Protein AF-A0A9P7R8A4-F1 (afdb_monomer)

Sequence (156 aa):
MQNNSELTPGNTNAKENAARLTQGVIQVLQRSGADPNYIQAFAEQQKAVIALTEETVKEADQMTLASKNMLKYANHVGPELAIAAEQYQFLSEDYRDSKKQMQEIGGQQAEVMNKVAGLEGRLQALEGQMSDIIRKVANLESMEKQQKESKGSKDV

Mean predicted aligned error: 14.25 Å

Structure (mmCIF, N/CA/C/O backbone):
data_AF-A0A9P7R8A4-F1
#
_entry.id   AF-A0A9P7R8A4-F1
#
loop_
_atom_site.group_PDB
_atom_site.id
_atom_site.type_symbol
_atom_site.label_atom_id
_atom_site.label_alt_id
_atom_site.label_comp_id
_atom_site.label_asym_id
_atom_site.label_entity_id
_atom_site.label_seq_id
_atom_site.pdbx_PDB_ins_code
_atom_site.Cartn_x
_atom_site.Cartn_y
_atom_site.Cartn_z
_atom_site.occupancy
_atom_site.B_iso_or_equiv
_atom_site.auth_seq_id
_atom_site.auth_comp_id
_atom_site.auth_asym_id
_atom_site.auth_atom_id
_atom_site.pdbx_PDB_model_num
ATOM 1 N N . MET A 1 1 ? 22.548 19.882 -6.443 1.00 37.62 1 MET A N 1
ATOM 2 C CA . MET A 1 1 ? 22.001 19.386 -7.724 1.00 37.62 1 MET A CA 1
ATOM 3 C C . MET A 1 1 ? 23.166 19.269 -8.694 1.00 37.62 1 MET A C 1
ATOM 5 O O . MET A 1 1 ? 23.691 20.292 -9.103 1.00 37.62 1 MET A O 1
ATOM 9 N N . GLN A 1 2 ? 23.670 18.056 -8.930 1.00 36.81 2 GLN A N 1
ATOM 10 C CA . GLN A 1 2 ? 24.782 17.813 -9.857 1.00 36.81 2 GLN A CA 1
ATOM 11 C C . GLN A 1 2 ? 24.223 17.607 -11.269 1.00 36.81 2 GLN A C 1
ATOM 13 O O . GLN A 1 2 ? 23.278 16.843 -11.458 1.00 36.81 2 GLN A O 1
ATOM 18 N N . ASN A 1 3 ? 24.781 18.352 -12.223 1.00 39.31 3 ASN A N 1
ATOM 19 C CA . ASN A 1 3 ? 24.475 18.287 -13.648 1.00 39.31 3 ASN A CA 1
ATOM 20 C C . ASN A 1 3 ? 24.811 16.892 -14.197 1.00 39.31 3 ASN A C 1
ATOM 22 O O . ASN A 1 3 ? 25.982 16.561 -14.334 1.00 39.31 3 ASN A O 1
ATOM 26 N N . ASN A 1 4 ? 23.796 16.107 -14.562 1.00 42.22 4 ASN A N 1
ATOM 27 C CA . ASN A 1 4 ? 23.954 14.828 -15.268 1.00 42.22 4 ASN A CA 1
ATOM 28 C C . ASN A 1 4 ? 23.947 15.024 -16.796 1.00 42.22 4 ASN A C 1
ATOM 30 O O . ASN A 1 4 ? 23.287 14.284 -1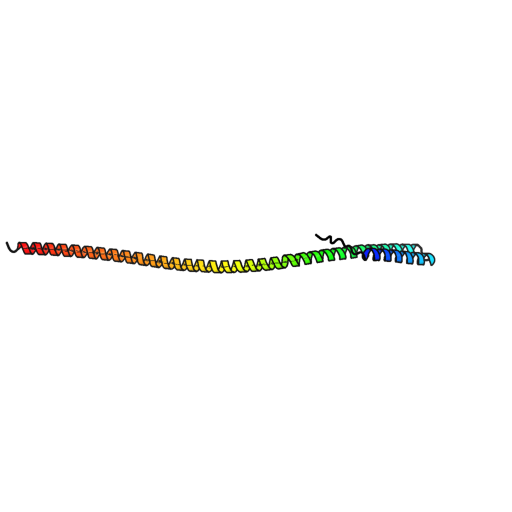7.522 1.00 42.22 4 ASN A O 1
ATOM 34 N N . SER A 1 5 ? 24.658 16.039 -17.287 1.00 49.53 5 SER A N 1
ATOM 35 C CA . SER A 1 5 ? 24.843 16.270 -18.723 1.00 49.53 5 SER A CA 1
ATOM 36 C C . SER A 1 5 ? 26.177 15.686 -19.167 1.00 49.53 5 SER A C 1
ATOM 38 O O . SER A 1 5 ? 27.098 16.422 -19.500 1.00 49.53 5 SER A O 1
ATOM 40 N N . GLU A 1 6 ? 26.291 14.363 -19.172 1.00 46.28 6 GLU A N 1
ATOM 41 C CA . GLU A 1 6 ? 27.370 13.683 -19.889 1.00 46.28 6 GLU A CA 1
ATOM 42 C C . GLU A 1 6 ? 26.745 12.748 -20.921 1.00 46.28 6 GLU A C 1
ATOM 44 O O . GLU A 1 6 ? 26.576 11.549 -20.710 1.00 46.28 6 GLU A O 1
ATOM 49 N N . LEU A 1 7 ? 26.386 13.332 -22.069 1.00 48.53 7 LEU A N 1
ATOM 50 C CA . LEU A 1 7 ? 26.474 12.605 -23.332 1.00 48.53 7 LEU A CA 1
ATOM 51 C C . LEU A 1 7 ? 27.921 12.120 -23.432 1.00 48.53 7 LEU A C 1
ATOM 53 O O . LEU A 1 7 ? 28.852 12.926 -23.400 1.00 48.53 7 LEU A O 1
ATOM 57 N N . THR A 1 8 ? 28.105 10.805 -23.444 1.00 52.28 8 THR A N 1
ATOM 58 C CA . THR A 1 8 ? 29.427 10.200 -23.306 1.00 52.28 8 THR A CA 1
ATOM 59 C C . THR A 1 8 ? 30.371 10.682 -24.427 1.00 52.28 8 THR A C 1
ATOM 61 O O . THR A 1 8 ? 30.017 10.616 -25.607 1.00 52.28 8 THR A O 1
ATOM 64 N N . PRO A 1 9 ? 31.602 11.132 -24.111 1.00 53.50 9 PRO A N 1
ATOM 65 C CA . PRO A 1 9 ? 32.572 11.602 -25.112 1.00 53.50 9 PRO A CA 1
ATOM 66 C C . PRO A 1 9 ? 33.040 10.518 -26.106 1.00 53.50 9 PRO A C 1
ATOM 68 O O . PRO A 1 9 ? 33.773 10.810 -27.050 1.00 53.50 9 PRO A O 1
ATOM 71 N N . GLY A 1 10 ? 32.627 9.258 -25.921 1.00 54.81 10 GLY A N 1
ATOM 72 C CA . GLY A 1 10 ? 32.968 8.144 -26.807 1.00 54.81 10 GLY A CA 1
ATOM 73 C C . GLY A 1 10 ? 32.208 8.133 -28.139 1.00 54.81 10 GLY A C 1
ATOM 74 O O . GLY A 1 10 ? 32.740 7.640 -29.133 1.00 54.81 10 GLY A O 1
ATOM 75 N N . ASN A 1 11 ? 30.996 8.695 -28.196 1.00 56.34 11 ASN A N 1
ATOM 76 C CA . ASN A 1 11 ? 30.109 8.535 -29.355 1.00 56.34 11 ASN A CA 1
ATOM 77 C C . ASN A 1 11 ? 30.454 9.493 -30.517 1.00 56.34 11 ASN A C 1
ATOM 79 O O . ASN A 1 11 ? 30.441 9.114 -31.689 1.00 56.34 11 ASN A O 1
ATOM 83 N N . THR A 1 12 ? 30.883 10.717 -30.195 1.00 59.69 12 THR A N 1
ATOM 84 C CA . THR A 1 12 ? 31.443 11.677 -31.163 1.00 59.69 12 THR A CA 1
ATOM 85 C C . THR A 1 12 ? 32.691 11.124 -31.854 1.00 59.69 12 THR A C 1
ATOM 87 O O . THR A 1 12 ? 32.814 11.238 -33.073 1.00 59.69 12 THR A O 1
ATOM 90 N N . ASN A 1 13 ? 33.556 10.426 -31.110 1.00 70.12 13 ASN A N 1
ATOM 91 C CA . ASN A 1 13 ? 34.742 9.767 -31.662 1.00 70.12 13 ASN A CA 1
ATOM 92 C C . ASN A 1 13 ? 34.398 8.611 -32.618 1.00 70.12 13 ASN A C 1
ATOM 94 O O . ASN A 1 13 ? 35.104 8.402 -33.603 1.00 70.12 13 ASN A O 1
ATOM 98 N N . ALA A 1 14 ? 33.335 7.843 -32.361 1.00 77.19 14 ALA A N 1
ATOM 99 C CA . ALA A 1 14 ? 32.941 6.718 -33.214 1.00 77.19 14 ALA A CA 1
ATOM 100 C C . ALA A 1 14 ? 32.385 7.184 -34.569 1.00 77.19 14 ALA A C 1
ATOM 102 O O . ALA A 1 14 ? 32.809 6.680 -35.611 1.00 77.19 14 ALA A O 1
ATOM 103 N N . LYS A 1 15 ? 31.512 8.201 -34.563 1.00 82.81 15 LYS A N 1
ATOM 104 C CA . LYS A 1 15 ? 31.000 8.853 -35.779 1.00 82.81 15 LYS A CA 1
ATOM 105 C C . LYS A 1 15 ? 32.131 9.403 -36.640 1.00 82.81 15 LYS A C 1
ATOM 107 O O . LYS A 1 15 ? 32.195 9.132 -37.838 1.00 82.81 15 LYS A O 1
ATOM 112 N N . GLU A 1 16 ? 33.011 10.193 -36.031 1.00 84.69 16 GLU A N 1
ATOM 113 C CA . GLU A 1 16 ? 34.104 10.852 -36.742 1.00 84.69 16 GLU A CA 1
ATOM 114 C C . GLU A 1 16 ? 35.072 9.823 -37.339 1.00 84.69 16 GLU A C 1
ATOM 116 O O . GLU A 1 16 ? 35.473 9.933 -38.499 1.00 84.69 16 GLU A O 1
ATOM 121 N N . ASN A 1 17 ? 35.353 8.744 -36.602 1.00 88.38 17 ASN A N 1
ATOM 122 C CA . ASN A 1 17 ? 36.132 7.623 -37.116 1.00 88.38 17 ASN A CA 1
ATOM 123 C C . ASN A 1 17 ? 35.435 6.890 -38.272 1.00 88.38 17 ASN A C 1
ATOM 125 O O . ASN A 1 17 ? 36.092 6.605 -39.273 1.00 88.38 17 ASN A O 1
ATOM 129 N N . ALA A 1 18 ? 34.131 6.614 -38.180 1.00 86.50 18 ALA A N 1
ATOM 130 C CA . ALA A 1 18 ? 33.371 5.949 -39.242 1.00 86.50 18 ALA A CA 1
ATOM 131 C C . ALA A 1 18 ? 33.294 6.803 -40.520 1.00 86.50 18 ALA A C 1
ATOM 133 O O . ALA A 1 18 ? 33.499 6.294 -41.627 1.00 86.50 18 ALA A O 1
ATOM 134 N N . ALA A 1 19 ? 33.086 8.114 -40.376 1.00 88.88 19 ALA A N 1
ATOM 135 C CA . ALA A 1 19 ? 33.106 9.062 -41.486 1.00 88.88 19 ALA A CA 1
ATOM 136 C C . ALA A 1 19 ? 34.493 9.127 -42.146 1.00 88.88 19 ALA A C 1
ATOM 138 O O . ALA A 1 19 ? 34.607 9.051 -43.372 1.00 88.88 19 ALA A O 1
ATOM 139 N N . ARG A 1 20 ? 35.562 9.178 -41.340 1.00 91.81 20 ARG A N 1
ATOM 140 C CA . ARG A 1 20 ? 36.948 9.179 -41.824 1.00 91.81 20 ARG A CA 1
ATOM 141 C C . ARG A 1 20 ? 37.305 7.890 -42.568 1.00 91.81 20 ARG A C 1
ATOM 143 O O . ARG A 1 20 ? 37.921 7.948 -43.630 1.00 91.81 20 ARG A O 1
ATOM 150 N N . LEU A 1 21 ? 36.903 6.731 -42.044 1.00 91.56 21 LEU A N 1
ATOM 151 C CA . LEU A 1 21 ? 37.111 5.434 -42.697 1.00 91.56 21 LEU A CA 1
ATOM 152 C C . LEU A 1 21 ? 36.347 5.345 -44.022 1.00 91.56 21 LEU A C 1
ATOM 154 O O . LEU A 1 21 ? 36.922 4.940 -45.031 1.00 91.56 21 LEU A O 1
ATOM 158 N N . THR A 1 22 ? 35.092 5.799 -44.043 1.00 91.69 22 THR A N 1
ATOM 159 C CA . THR A 1 22 ? 34.270 5.867 -45.262 1.00 91.69 22 THR A CA 1
ATOM 160 C C . THR A 1 22 ? 34.949 6.716 -46.335 1.00 91.69 22 THR A C 1
ATOM 162 O O . THR A 1 22 ? 35.064 6.293 -47.485 1.00 91.69 22 THR A O 1
ATOM 165 N N . GLN A 1 23 ? 35.477 7.882 -45.957 1.00 92.06 23 GLN A N 1
ATOM 166 C CA . GLN A 1 23 ? 36.217 8.750 -46.870 1.00 92.06 23 GLN A CA 1
ATOM 167 C C . GLN A 1 23 ? 37.501 8.085 -47.391 1.00 92.06 23 GLN A C 1
ATOM 169 O O . GLN A 1 23 ? 37.812 8.205 -48.576 1.00 92.06 23 GLN A O 1
ATOM 174 N N . GLY A 1 24 ? 38.219 7.345 -46.541 1.00 92.81 24 GLY A N 1
ATOM 175 C CA . GLY A 1 24 ? 39.387 6.560 -46.947 1.00 92.81 24 GLY A CA 1
ATOM 176 C C . GLY A 1 24 ? 39.048 5.493 -47.992 1.00 92.81 24 GLY A C 1
ATOM 177 O O . GLY A 1 24 ? 39.736 5.385 -49.006 1.00 92.81 24 GLY A O 1
ATOM 178 N N . VAL A 1 25 ? 37.951 4.756 -47.800 1.00 91.81 25 VAL A N 1
ATOM 179 C CA . VAL A 1 25 ? 37.480 3.743 -48.761 1.00 91.81 25 VAL A CA 1
ATOM 180 C C . VAL A 1 25 ? 37.068 4.385 -50.087 1.00 91.81 25 VAL A C 1
ATOM 182 O O . VAL A 1 25 ? 37.463 3.899 -51.145 1.00 91.81 25 VAL A O 1
ATOM 185 N N . ILE A 1 26 ? 36.354 5.514 -50.052 1.00 93.62 26 ILE A N 1
ATOM 186 C CA . ILE A 1 26 ? 35.978 6.265 -51.260 1.00 93.62 26 ILE A CA 1
ATOM 187 C C . ILE A 1 26 ? 37.222 6.672 -52.061 1.00 93.6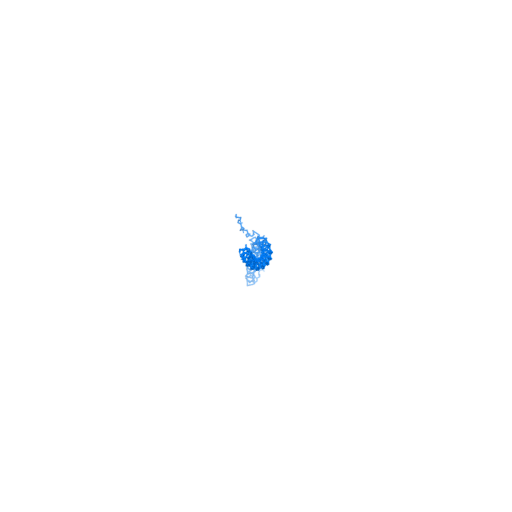2 26 ILE A C 1
ATOM 189 O O . ILE A 1 26 ? 37.257 6.475 -53.274 1.00 93.62 26 ILE A O 1
ATOM 193 N N . GLN A 1 27 ? 38.267 7.179 -51.399 1.00 92.69 27 GLN A N 1
ATOM 194 C CA . GLN A 1 27 ? 39.515 7.557 -52.072 1.00 92.69 27 GLN A CA 1
ATOM 195 C C . GLN A 1 27 ? 40.219 6.359 -52.725 1.00 92.69 27 GLN A C 1
ATOM 197 O O . GLN A 1 27 ? 40.765 6.491 -53.821 1.00 92.69 27 GLN A O 1
ATOM 202 N N . VAL A 1 28 ? 40.208 5.189 -52.080 1.00 94.56 28 VAL A N 1
ATOM 203 C CA . VAL A 1 28 ? 40.766 3.955 -52.659 1.00 94.56 28 VAL A CA 1
ATOM 204 C C . VAL A 1 28 ? 39.965 3.525 -53.888 1.00 94.56 28 VAL A C 1
ATOM 206 O O . VAL A 1 28 ? 40.558 3.246 -54.929 1.00 94.56 28 VAL A O 1
ATOM 209 N N . LEU A 1 29 ? 38.632 3.542 -53.806 1.00 91.56 29 LEU A N 1
ATOM 210 C CA . LEU A 1 29 ? 37.757 3.188 -54.926 1.00 91.56 29 LEU A CA 1
ATOM 211 C C . LEU A 1 29 ? 37.956 4.130 -56.124 1.00 91.56 29 LEU A C 1
ATOM 213 O O . LEU A 1 29 ? 38.111 3.660 -57.251 1.00 91.56 29 LEU A O 1
ATOM 217 N N . GLN A 1 30 ? 38.063 5.439 -55.879 1.00 91.25 30 GLN A N 1
ATOM 218 C CA . GLN A 1 30 ? 38.364 6.437 -56.912 1.00 91.25 30 GLN A CA 1
ATOM 219 C C . GLN A 1 30 ? 39.709 6.169 -57.602 1.00 91.25 30 GLN A C 1
ATOM 221 O O . GLN A 1 30 ? 39.795 6.218 -58.826 1.00 91.25 30 GLN A O 1
ATOM 226 N N . ARG A 1 31 ? 40.757 5.837 -56.835 1.00 93.56 31 ARG A N 1
ATOM 227 C CA . ARG A 1 31 ? 42.090 5.515 -57.381 1.00 93.56 31 ARG A CA 1
ATOM 228 C C . ARG A 1 31 ? 42.119 4.205 -58.164 1.00 93.56 31 ARG A C 1
ATOM 230 O O . ARG A 1 31 ? 42.926 4.071 -59.076 1.00 93.56 31 ARG A O 1
ATOM 237 N N . SER A 1 32 ? 41.256 3.254 -57.814 1.00 92.5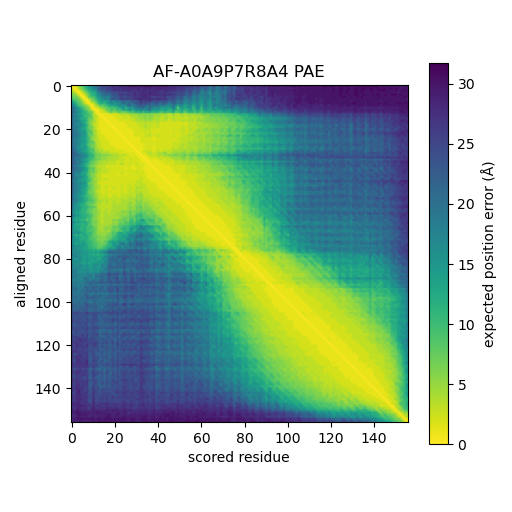6 32 SER A N 1
ATOM 238 C CA . SER A 1 32 ? 41.141 1.969 -58.514 1.00 92.56 32 SER A CA 1
ATOM 239 C C . SER A 1 32 ? 40.379 2.049 -59.842 1.00 92.56 32 SER A C 1
ATOM 241 O O . SER A 1 32 ? 40.339 1.064 -60.572 1.00 92.56 32 SER A O 1
ATOM 243 N N . GLY A 1 33 ? 39.780 3.204 -60.162 1.00 91.31 33 GLY A N 1
ATOM 244 C CA . GLY A 1 33 ? 38.948 3.371 -61.355 1.00 91.31 33 GLY A CA 1
ATOM 245 C C . GLY A 1 33 ? 37.576 2.701 -61.242 1.00 91.31 33 GLY A C 1
ATOM 246 O O . GLY A 1 33 ? 36.985 2.359 -62.263 1.00 91.31 33 GLY A O 1
ATOM 247 N N . ALA A 1 34 ? 37.080 2.481 -60.019 1.00 92.19 34 ALA A N 1
ATOM 248 C CA . ALA A 1 34 ? 35.745 1.937 -59.802 1.00 92.19 34 ALA A CA 1
ATOM 249 C C . ALA A 1 34 ? 34.662 2.872 -60.370 1.00 92.19 34 ALA A C 1
ATOM 251 O O . ALA A 1 34 ? 34.847 4.090 -60.438 1.00 92.19 34 ALA A O 1
ATOM 252 N N . ASP A 1 35 ? 33.525 2.291 -60.758 1.00 94.44 35 ASP A N 1
ATOM 253 C CA . ASP A 1 35 ? 32.415 3.025 -61.367 1.00 94.44 35 ASP A CA 1
ATOM 254 C C . ASP A 1 35 ? 31.942 4.189 -60.461 1.00 94.44 35 ASP A C 1
ATOM 256 O O . ASP A 1 35 ? 31.670 3.973 -59.273 1.00 94.44 35 ASP A O 1
ATOM 260 N N . PRO A 1 36 ? 31.823 5.426 -60.982 1.00 91.88 36 PRO A N 1
ATOM 261 C CA . PRO A 1 36 ? 31.403 6.580 -60.188 1.00 91.88 36 PRO A CA 1
ATOM 262 C C . PRO A 1 36 ? 30.028 6.426 -59.525 1.00 91.88 36 PRO A C 1
ATOM 264 O O . PRO A 1 36 ? 29.850 6.876 -58.391 1.00 91.88 36 PRO A O 1
ATOM 267 N N . ASN A 1 37 ? 29.074 5.760 -60.182 1.00 94.19 37 ASN A N 1
ATOM 268 C CA . ASN A 1 37 ? 27.745 5.510 -59.624 1.00 94.19 37 ASN A CA 1
ATOM 269 C C . ASN A 1 37 ? 27.826 4.525 -58.455 1.00 94.19 37 ASN A C 1
ATOM 271 O O . ASN A 1 37 ? 27.130 4.696 -57.455 1.00 94.19 37 ASN A O 1
ATOM 275 N N . TYR A 1 38 ? 28.711 3.528 -58.542 1.00 93.50 38 TYR A N 1
ATOM 276 C CA . TYR A 1 38 ? 28.975 2.608 -57.434 1.00 93.50 38 TYR A CA 1
ATOM 277 C C . TYR A 1 38 ? 29.589 3.331 -56.228 1.00 93.50 38 TYR A C 1
ATOM 279 O O . TYR A 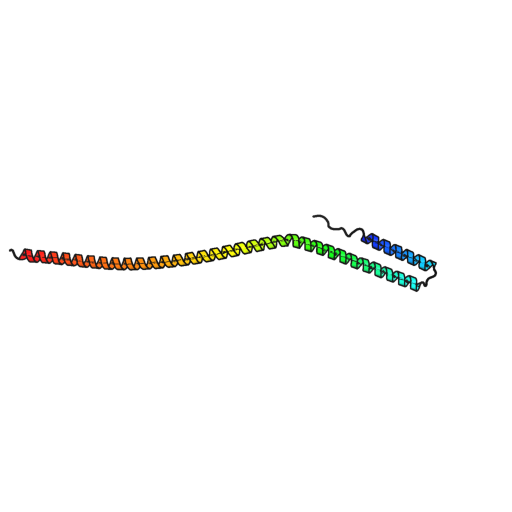1 38 ? 29.140 3.146 -55.096 1.00 93.50 38 TYR A O 1
ATOM 287 N N . ILE A 1 39 ? 30.576 4.203 -56.459 1.00 92.12 39 ILE A N 1
ATOM 288 C CA . ILE A 1 39 ? 31.207 5.000 -55.395 1.00 92.12 39 ILE A CA 1
ATOM 289 C C . ILE A 1 39 ? 30.174 5.907 -54.714 1.00 92.12 39 ILE A C 1
ATOM 291 O O . ILE A 1 39 ? 30.157 6.013 -53.485 1.00 92.12 39 ILE A O 1
ATOM 295 N N . GLN A 1 40 ? 29.296 6.537 -55.497 1.00 92.31 40 GLN A N 1
ATOM 296 C CA . GLN A 1 40 ? 28.233 7.392 -54.976 1.00 92.31 40 GLN A CA 1
ATOM 297 C C . GLN A 1 40 ? 27.206 6.597 -54.161 1.00 92.31 40 GLN A C 1
ATOM 299 O O . GLN A 1 40 ? 26.873 7.005 -53.049 1.00 92.31 40 GLN A O 1
ATOM 304 N N . ALA A 1 41 ? 26.747 5.449 -54.664 1.00 92.62 41 ALA A N 1
ATOM 305 C CA . ALA A 1 41 ? 25.814 4.584 -53.945 1.00 92.62 41 ALA A CA 1
ATOM 306 C C . ALA A 1 41 ? 26.404 4.090 -52.614 1.00 92.62 41 ALA A C 1
ATOM 308 O O . ALA A 1 41 ? 25.733 4.142 -51.584 1.00 92.62 41 ALA A O 1
ATOM 309 N N . PHE A 1 42 ? 27.680 3.691 -52.610 1.00 93.06 42 PHE A N 1
ATOM 310 C CA . PHE A 1 42 ? 28.392 3.307 -51.392 1.00 93.06 42 PHE A CA 1
ATOM 311 C C . PHE A 1 42 ? 28.468 4.462 -50.383 1.00 93.06 42 PHE A C 1
ATOM 313 O O . PHE A 1 42 ? 28.193 4.268 -49.198 1.00 93.06 42 PHE A O 1
ATOM 320 N N . ALA A 1 43 ? 28.814 5.670 -50.838 1.00 91.25 43 ALA A N 1
ATOM 321 C CA . ALA A 1 43 ? 28.914 6.841 -49.971 1.00 91.25 43 ALA A CA 1
ATOM 322 C C . ALA A 1 43 ? 27.567 7.199 -49.325 1.00 91.25 43 ALA A C 1
ATOM 324 O O . ALA A 1 43 ? 27.513 7.466 -48.124 1.00 91.25 43 ALA A O 1
ATOM 325 N N . GLU A 1 44 ? 26.481 7.177 -50.100 1.00 93.88 44 GLU A N 1
ATOM 326 C CA . GLU A 1 44 ? 25.135 7.455 -49.591 1.00 93.88 44 GLU A CA 1
ATOM 327 C C . GLU A 1 44 ? 24.652 6.365 -48.625 1.00 93.88 44 GLU A C 1
ATOM 329 O O . GLU A 1 44 ? 24.124 6.682 -47.558 1.00 93.88 44 GLU A O 1
ATOM 334 N N . GLN A 1 45 ? 24.925 5.089 -48.917 1.00 93.31 45 GLN A N 1
ATOM 335 C CA . GLN A 1 45 ? 24.605 3.993 -48.002 1.00 93.31 45 GLN A CA 1
ATOM 336 C C . GLN A 1 45 ? 25.351 4.128 -46.666 1.00 93.31 45 GLN A C 1
ATOM 338 O O . GLN A 1 45 ? 24.743 3.980 -45.608 1.00 93.31 45 GLN A O 1
ATOM 343 N N . GLN A 1 46 ? 26.649 4.446 -46.686 1.00 92.69 46 GLN A N 1
ATOM 344 C CA . GLN A 1 46 ? 27.429 4.612 -45.454 1.00 92.69 46 GLN A CA 1
ATOM 345 C C . GLN A 1 46 ? 26.975 5.824 -44.637 1.00 92.69 46 GLN A C 1
ATOM 347 O O . GLN A 1 46 ? 26.867 5.728 -43.416 1.00 92.69 46 GLN A O 1
ATOM 352 N N . LYS A 1 47 ? 26.631 6.945 -45.285 1.00 91.00 47 LYS A N 1
ATOM 353 C CA . LYS A 1 47 ? 26.029 8.093 -44.587 1.00 91.00 47 LYS A CA 1
ATOM 354 C C . LYS A 1 47 ? 24.725 7.711 -43.892 1.00 91.00 47 LYS A C 1
ATOM 356 O O . LYS A 1 47 ? 24.537 8.084 -42.737 1.00 91.00 47 LYS A O 1
ATOM 361 N N . ALA A 1 48 ? 23.855 6.961 -44.568 1.00 91.38 48 ALA A N 1
ATOM 362 C CA . ALA A 1 48 ? 22.588 6.513 -43.997 1.00 91.38 48 ALA A CA 1
ATOM 363 C C . ALA A 1 48 ? 22.800 5.574 -42.797 1.00 91.38 48 ALA A C 1
ATOM 365 O O . ALA A 1 48 ? 22.158 5.746 -41.763 1.00 91.38 48 ALA A O 1
ATOM 366 N N . VAL A 1 49 ? 23.742 4.629 -42.895 1.00 90.38 49 VAL A N 1
ATOM 367 C CA . VAL A 1 49 ? 24.081 3.711 -41.794 1.00 90.38 49 VAL A CA 1
ATOM 368 C C . VAL A 1 49 ? 24.657 4.464 -40.594 1.00 90.38 49 VAL A C 1
ATOM 370 O O . VAL A 1 49 ? 24.245 4.210 -39.463 1.00 90.38 49 VAL A O 1
ATOM 373 N N . ILE A 1 50 ? 25.570 5.413 -40.821 1.00 89.88 50 ILE A N 1
ATOM 374 C CA . ILE A 1 50 ? 26.150 6.239 -39.752 1.00 89.88 50 ILE A CA 1
ATOM 375 C C . ILE A 1 50 ? 25.053 7.062 -39.064 1.00 89.88 50 ILE A C 1
ATOM 377 O O . ILE A 1 50 ? 24.974 7.055 -37.838 1.00 89.88 50 ILE A O 1
ATOM 381 N N . ALA A 1 51 ? 24.169 7.705 -39.833 1.00 89.00 51 ALA A N 1
ATOM 382 C CA . ALA A 1 51 ? 23.070 8.500 -39.287 1.00 89.00 51 ALA A CA 1
ATOM 383 C C . ALA A 1 51 ? 22.096 7.658 -38.445 1.00 89.00 51 ALA A C 1
ATOM 385 O O . ALA A 1 51 ? 21.772 8.043 -37.322 1.00 89.00 51 ALA A O 1
ATOM 386 N N . LEU A 1 52 ? 21.693 6.483 -38.941 1.00 90.62 52 LEU A N 1
ATOM 387 C CA . LEU A 1 52 ? 20.820 5.563 -38.207 1.00 90.62 52 LEU A CA 1
ATOM 388 C C . LEU A 1 52 ? 21.486 5.053 -36.920 1.00 90.62 52 LEU A C 1
ATOM 390 O O . LEU A 1 52 ? 20.848 4.938 -35.874 1.00 90.62 52 LEU A O 1
ATOM 394 N N . THR A 1 53 ? 22.788 4.771 -36.976 1.00 86.44 53 THR A N 1
ATOM 395 C CA . THR A 1 53 ? 23.552 4.334 -35.799 1.00 86.44 53 THR A CA 1
ATOM 396 C C . THR A 1 53 ? 23.616 5.442 -34.747 1.00 86.44 53 THR A C 1
ATOM 398 O O . THR A 1 53 ? 23.453 5.185 -33.560 1.00 86.44 53 THR A O 1
ATOM 401 N N . GLU A 1 54 ? 23.793 6.698 -35.151 1.00 86.81 54 GLU A N 1
ATOM 402 C CA . GLU A 1 54 ? 23.769 7.821 -34.210 1.00 86.81 54 GLU A CA 1
ATOM 403 C C . GLU A 1 54 ? 22.414 8.002 -33.532 1.00 86.81 54 GLU A C 1
ATOM 405 O O . GLU A 1 54 ? 22.363 8.287 -32.336 1.00 86.81 54 GLU A O 1
ATOM 410 N N . GLU A 1 55 ? 21.330 7.889 -34.294 1.00 88.00 55 GLU A N 1
ATOM 411 C CA . GLU A 1 55 ? 19.973 8.026 -33.772 1.00 88.00 55 GLU A CA 1
ATOM 412 C C . GLU A 1 55 ? 19.667 6.919 -32.763 1.00 88.00 55 GLU A C 1
ATOM 414 O O . GLU A 1 55 ? 19.333 7.208 -31.616 1.00 88.00 55 GLU A O 1
ATOM 419 N N . THR A 1 56 ? 19.922 5.665 -33.135 1.00 83.75 56 THR A N 1
ATOM 420 C CA . THR A 1 56 ? 19.711 4.508 -32.253 1.00 83.75 56 THR A CA 1
ATOM 421 C C . THR A 1 56 ? 20.566 4.557 -30.986 1.00 83.75 56 THR A C 1
ATOM 423 O O . THR A 1 56 ? 20.081 4.223 -29.905 1.00 83.75 56 THR A O 1
ATOM 426 N N . VAL A 1 57 ? 21.819 5.020 -31.062 1.00 86.19 57 VAL A N 1
ATOM 427 C CA . VAL A 1 57 ? 22.651 5.177 -29.857 1.00 86.19 57 VAL A CA 1
ATOM 428 C C . VAL A 1 57 ? 22.143 6.321 -28.974 1.00 86.19 57 VAL A C 1
ATOM 430 O O . VAL A 1 57 ? 22.105 6.168 -27.755 1.00 86.19 57 VAL A O 1
ATOM 433 N N . LYS A 1 58 ? 21.693 7.446 -29.548 1.00 86.38 58 LYS A N 1
ATOM 434 C CA . LYS A 1 58 ? 21.075 8.532 -28.763 1.00 86.38 58 LYS A CA 1
ATOM 435 C C . LYS A 1 58 ? 19.807 8.064 -28.057 1.00 86.38 58 LYS A C 1
ATOM 437 O O . LYS A 1 58 ? 19.610 8.400 -26.891 1.00 86.38 58 LYS A O 1
ATOM 442 N N . GLU A 1 59 ? 18.967 7.294 -28.739 1.00 86.12 59 GLU A N 1
ATOM 443 C CA . GLU A 1 59 ? 17.780 6.687 -28.137 1.00 86.12 59 GLU A CA 1
ATOM 444 C C . GLU A 1 59 ? 18.161 5.740 -26.995 1.00 86.12 59 GLU A C 1
ATOM 446 O O . GLU A 1 59 ? 17.598 5.837 -25.904 1.00 86.12 59 GLU A O 1
ATOM 451 N N . ALA A 1 60 ? 19.165 4.881 -27.190 1.00 83.44 60 ALA A N 1
ATOM 452 C CA . ALA A 1 60 ? 19.653 3.978 -26.150 1.00 83.44 60 ALA A CA 1
ATOM 453 C C . ALA A 1 60 ? 20.204 4.729 -24.921 1.00 83.44 60 ALA A C 1
ATOM 455 O O . ALA A 1 60 ? 19.922 4.345 -23.779 1.00 83.44 60 ALA A O 1
ATOM 456 N N . ASP A 1 61 ? 20.934 5.829 -25.127 1.00 86.38 61 ASP A N 1
ATOM 457 C CA . ASP A 1 61 ? 21.426 6.695 -24.049 1.00 86.38 61 ASP A CA 1
ATOM 458 C C . ASP A 1 61 ? 20.264 7.356 -23.290 1.00 86.38 61 ASP A C 1
ATOM 460 O O . ASP A 1 61 ? 20.249 7.373 -22.053 1.00 86.38 61 ASP A O 1
ATOM 464 N N . GLN A 1 62 ? 19.252 7.851 -24.009 1.00 86.50 62 GLN A N 1
ATOM 465 C CA . GLN A 1 62 ? 18.048 8.430 -23.407 1.00 86.50 62 GLN A CA 1
ATOM 466 C C . GLN A 1 62 ? 17.264 7.396 -22.595 1.00 86.50 62 GLN A C 1
ATOM 468 O O . GLN A 1 62 ? 16.884 7.676 -21.456 1.00 86.50 62 GLN A O 1
ATOM 473 N N . MET A 1 63 ? 17.068 6.186 -23.127 1.00 85.81 63 MET A N 1
ATOM 474 C CA . MET A 1 63 ? 16.413 5.089 -22.408 1.00 85.81 63 MET A CA 1
ATOM 475 C C . MET A 1 63 ? 17.207 4.674 -21.167 1.00 85.81 63 MET A C 1
ATOM 477 O O . MET A 1 63 ? 16.624 4.422 -20.109 1.00 85.81 63 MET A O 1
ATOM 481 N N . THR A 1 64 ? 18.537 4.653 -21.257 1.00 88.31 64 THR A N 1
ATOM 482 C CA . THR A 1 64 ? 19.417 4.361 -20.120 1.00 88.31 64 THR A CA 1
ATOM 483 C C . THR A 1 64 ? 19.280 5.424 -19.032 1.00 88.31 64 THR A C 1
ATOM 485 O O . THR A 1 64 ? 19.159 5.093 -17.850 1.00 88.31 64 THR A O 1
ATOM 488 N N . LEU A 1 65 ? 19.260 6.705 -19.406 1.00 88.69 65 LEU A N 1
ATOM 489 C CA . LEU A 1 65 ? 19.062 7.807 -18.466 1.00 88.69 65 LEU A CA 1
ATOM 490 C C . LEU A 1 65 ? 17.672 7.756 -17.817 1.00 88.69 65 LEU A C 1
ATOM 492 O O . LEU A 1 65 ? 17.563 7.884 -16.595 1.00 88.69 65 LEU A O 1
ATOM 496 N N . ALA A 1 66 ? 16.624 7.516 -18.607 1.00 82.81 66 ALA A N 1
ATOM 497 C CA . ALA A 1 66 ? 15.264 7.342 -18.109 1.00 82.81 66 ALA A CA 1
ATOM 498 C C . ALA A 1 66 ? 15.185 6.181 -17.106 1.00 82.81 66 ALA A C 1
ATOM 500 O O . ALA A 1 66 ? 14.675 6.359 -16.002 1.00 82.81 66 ALA A O 1
ATOM 501 N N . SER A 1 67 ? 15.788 5.035 -17.434 1.00 82.25 67 SER A N 1
ATOM 502 C CA . SER A 1 67 ? 15.839 3.858 -16.558 1.00 82.25 67 SER A CA 1
ATOM 503 C C . SER A 1 67 ? 16.568 4.149 -15.244 1.00 82.25 67 SER A C 1
ATOM 505 O O . SER A 1 67 ? 16.073 3.797 -14.174 1.00 82.25 67 SER A O 1
ATOM 507 N N . LYS A 1 68 ? 17.707 4.855 -15.286 1.00 87.69 68 LYS A N 1
ATOM 508 C CA . LYS A 1 68 ? 18.430 5.292 -14.076 1.00 87.69 68 LYS A CA 1
ATOM 509 C C . LYS A 1 68 ? 17.575 6.205 -13.198 1.00 87.69 68 LYS A C 1
ATOM 511 O O . LYS A 1 68 ? 17.556 6.042 -11.979 1.00 87.69 68 LYS A O 1
ATOM 516 N N . ASN A 1 69 ? 16.855 7.146 -13.807 1.00 81.81 69 ASN A N 1
ATOM 517 C CA . ASN A 1 69 ? 15.960 8.039 -13.078 1.00 81.81 69 ASN A CA 1
ATOM 518 C C . ASN A 1 69 ? 14.799 7.264 -12.448 1.00 81.81 69 ASN A C 1
ATOM 520 O O . ASN A 1 69 ? 14.531 7.447 -11.263 1.00 81.81 69 ASN A O 1
ATOM 524 N N . MET A 1 70 ? 14.164 6.353 -13.190 1.00 81.12 70 MET A N 1
ATOM 525 C CA . MET A 1 70 ? 13.108 5.484 -12.661 1.00 81.12 70 MET A CA 1
ATOM 526 C C . MET A 1 70 ? 13.598 4.648 -11.478 1.00 81.12 70 MET A C 1
ATOM 528 O O . MET A 1 70 ? 12.923 4.594 -10.454 1.00 81.12 70 MET A O 1
ATOM 532 N N . LEU A 1 71 ? 14.794 4.060 -11.575 1.00 82.81 71 LEU A N 1
ATOM 533 C CA . LEU A 1 71 ? 15.385 3.283 -10.485 1.00 82.81 71 LEU A CA 1
ATOM 534 C C . LEU A 1 71 ? 15.627 4.148 -9.240 1.00 82.81 71 LEU A C 1
ATOM 536 O O . LEU A 1 71 ? 15.352 3.729 -8.119 1.00 82.81 71 LEU A O 1
ATOM 540 N N . LYS A 1 72 ? 16.100 5.385 -9.433 1.00 82.06 72 LYS A N 1
ATOM 541 C CA . LYS A 1 72 ? 16.286 6.349 -8.343 1.00 82.06 72 LYS A CA 1
ATOM 542 C C . LYS A 1 72 ? 14.962 6.684 -7.653 1.00 82.06 72 LYS A C 1
ATOM 544 O O . LYS A 1 72 ? 14.923 6.710 -6.427 1.00 82.06 72 LYS A O 1
ATOM 549 N N . TYR A 1 73 ? 13.895 6.913 -8.419 1.00 77.56 73 TYR A N 1
ATOM 550 C CA . TYR A 1 73 ? 12.561 7.143 -7.860 1.00 77.56 73 TYR A CA 1
ATOM 551 C C . TYR A 1 73 ? 12.045 5.916 -7.108 1.00 77.56 73 TYR A C 1
ATOM 553 O O . TYR A 1 73 ? 11.598 6.056 -5.976 1.00 77.56 73 TYR A O 1
ATOM 561 N N . ALA A 1 74 ? 12.166 4.719 -7.684 1.00 76.50 74 ALA A N 1
ATOM 562 C CA . ALA A 1 74 ? 11.748 3.480 -7.033 1.00 76.50 74 ALA A CA 1
ATOM 563 C C . ALA A 1 74 ? 12.478 3.255 -5.697 1.00 76.50 74 ALA A C 1
ATOM 565 O O . ALA A 1 74 ? 11.844 2.921 -4.700 1.00 76.50 74 ALA A O 1
ATOM 566 N N . ASN A 1 75 ? 13.786 3.523 -5.649 1.00 79.75 75 ASN A N 1
ATOM 567 C CA . ASN A 1 75 ? 14.582 3.397 -4.427 1.00 79.75 75 ASN A CA 1
ATOM 568 C C . ASN A 1 75 ? 14.218 4.427 -3.349 1.00 79.75 75 ASN A C 1
ATOM 570 O O . ASN A 1 75 ? 14.470 4.179 -2.174 1.00 79.75 75 ASN A O 1
ATOM 574 N N . HIS A 1 76 ? 13.659 5.577 -3.729 1.00 80.62 76 HIS A N 1
ATOM 575 C CA . HIS A 1 76 ? 13.241 6.598 -2.770 1.00 80.62 76 HIS A CA 1
ATOM 576 C C . HIS A 1 76 ? 11.809 6.366 -2.279 1.00 80.62 76 HIS A C 1
ATOM 578 O O . HIS A 1 76 ? 11.559 6.376 -1.080 1.00 80.62 76 HIS A O 1
ATOM 584 N N . VAL A 1 77 ? 10.887 6.093 -3.204 1.00 82.75 77 VAL A N 1
ATOM 585 C CA . VAL A 1 77 ? 9.452 5.967 -2.918 1.00 82.75 77 VAL A CA 1
ATOM 586 C C . VAL A 1 77 ? 9.101 4.587 -2.351 1.00 82.75 77 VAL A C 1
ATOM 588 O O . VAL A 1 77 ? 8.179 4.468 -1.552 1.00 82.75 77 VAL A O 1
ATOM 591 N N . GLY A 1 78 ? 9.838 3.534 -2.721 1.00 84.31 78 GLY A N 1
ATOM 592 C CA . GLY A 1 78 ? 9.594 2.167 -2.250 1.00 84.31 78 GLY A CA 1
ATOM 593 C C . GLY A 1 78 ? 9.635 2.026 -0.721 1.00 84.31 78 GLY A C 1
ATOM 594 O O . GLY A 1 78 ? 8.662 1.536 -0.147 1.00 84.31 78 GLY A O 1
ATOM 595 N N . PRO A 1 79 ? 10.705 2.482 -0.041 1.00 88.50 79 PRO A N 1
ATOM 596 C CA . PRO A 1 79 ? 10.772 2.462 1.419 1.00 88.50 79 PRO A CA 1
ATOM 597 C C . PRO A 1 79 ? 9.677 3.299 2.092 1.00 88.50 79 PRO A C 1
ATOM 599 O O . PRO A 1 79 ? 9.094 2.852 3.073 1.00 88.50 79 PRO A O 1
ATOM 602 N N . GLU A 1 80 ? 9.357 4.482 1.558 1.00 82.38 80 GLU A N 1
ATOM 603 C CA . GLU A 1 80 ? 8.293 5.336 2.107 1.00 82.38 80 GLU A CA 1
ATOM 604 C C . GLU A 1 80 ? 6.915 4.667 2.008 1.00 82.38 80 GLU A C 1
ATOM 606 O O . GLU A 1 80 ? 6.151 4.683 2.972 1.00 82.38 80 GLU A O 1
ATOM 611 N N . LEU A 1 81 ? 6.621 4.013 0.878 1.00 81.19 81 LEU A N 1
ATOM 612 C CA . LEU A 1 81 ? 5.406 3.213 0.693 1.00 81.19 81 LEU A CA 1
ATOM 613 C C . LEU A 1 81 ? 5.332 2.042 1.678 1.00 81.19 81 LEU A C 1
ATOM 615 O O . LEU A 1 81 ? 4.261 1.780 2.222 1.00 81.19 81 LEU A O 1
ATOM 619 N N . ALA A 1 82 ? 6.449 1.349 1.915 1.00 86.62 82 ALA A N 1
ATOM 620 C CA . ALA A 1 82 ? 6.504 0.246 2.871 1.00 86.62 82 ALA A CA 1
ATOM 621 C C . ALA A 1 82 ? 6.221 0.730 4.303 1.00 86.62 82 ALA A C 1
ATOM 623 O O . ALA A 1 82 ? 5.356 0.175 4.976 1.00 86.62 82 ALA A O 1
ATOM 624 N N . ILE A 1 83 ? 6.862 1.825 4.726 1.00 88.75 83 ILE A N 1
ATOM 625 C CA . ILE A 1 83 ? 6.634 2.435 6.045 1.00 88.75 83 ILE A CA 1
ATOM 626 C C . ILE A 1 83 ? 5.174 2.881 6.192 1.00 88.75 83 ILE A C 1
ATOM 628 O O . ILE A 1 83 ? 4.547 2.618 7.216 1.00 88.75 83 ILE A O 1
ATOM 632 N N . ALA A 1 84 ? 4.609 3.536 5.176 1.00 85.62 84 ALA A N 1
ATOM 633 C CA . ALA A 1 84 ? 3.215 3.970 5.206 1.00 85.62 84 ALA A CA 1
ATOM 634 C C . ALA A 1 84 ? 2.243 2.782 5.309 1.00 85.62 84 ALA A C 1
ATOM 636 O O . ALA A 1 84 ? 1.254 2.858 6.040 1.00 85.62 84 ALA A O 1
ATOM 637 N N . ALA A 1 85 ? 2.527 1.676 4.614 1.00 85.94 85 ALA A N 1
ATOM 638 C CA . ALA A 1 85 ? 1.726 0.458 4.697 1.00 85.94 85 ALA A CA 1
ATOM 639 C C . ALA A 1 85 ? 1.775 -0.166 6.102 1.00 85.94 85 ALA A C 1
ATOM 641 O O . ALA A 1 85 ? 0.727 -0.511 6.648 1.00 85.94 85 ALA A O 1
ATOM 642 N N . GLU A 1 86 ? 2.959 -0.245 6.714 1.00 89.38 86 GLU A N 1
ATOM 643 C CA . GLU A 1 86 ? 3.129 -0.733 8.089 1.00 89.38 86 GLU A CA 1
ATOM 644 C C . GLU A 1 86 ? 2.396 0.156 9.106 1.00 89.38 86 GLU A C 1
ATOM 646 O O . GLU A 1 86 ? 1.673 -0.347 9.967 1.00 89.38 86 GLU A O 1
ATOM 651 N N . GLN A 1 87 ? 2.508 1.483 8.976 1.00 89.38 87 GLN A N 1
ATOM 652 C CA . GLN A 1 87 ? 1.790 2.436 9.832 1.00 89.38 87 GLN A CA 1
ATOM 653 C C . GLN A 1 87 ? 0.271 2.296 9.701 1.00 89.38 87 GLN A C 1
ATOM 655 O O . GLN A 1 87 ? -0.445 2.320 10.704 1.00 89.38 87 GLN A O 1
ATOM 660 N N . TYR A 1 88 ? -0.228 2.135 8.473 1.00 88.44 88 TYR A N 1
ATOM 661 C CA . TYR A 1 88 ? -1.651 1.933 8.229 1.00 88.44 88 TYR A CA 1
ATOM 662 C C . TYR A 1 88 ? -2.144 0.618 8.837 1.00 88.44 88 TYR A C 1
ATOM 664 O O . TYR A 1 88 ? -3.209 0.589 9.456 1.00 88.44 88 TYR A O 1
ATOM 672 N N . GLN A 1 89 ? -1.362 -0.458 8.708 1.00 88.38 89 GLN A N 1
ATOM 673 C CA . GLN A 1 89 ? -1.690 -1.742 9.314 1.00 88.38 89 GLN A CA 1
ATOM 674 C C . GLN A 1 89 ? -1.763 -1.627 10.841 1.00 88.38 89 GLN A C 1
ATOM 676 O O . GLN A 1 89 ? -2.787 -2.002 11.414 1.00 88.38 89 GLN A O 1
ATOM 681 N N . PHE A 1 90 ? -0.748 -1.036 11.476 1.00 91.62 90 PHE A N 1
ATOM 682 C CA . PHE A 1 90 ? -0.732 -0.812 12.922 1.00 91.62 90 PHE A CA 1
ATOM 683 C C . PHE A 1 90 ? -1.965 -0.026 13.394 1.00 91.62 90 PHE A C 1
ATOM 685 O O . PHE A 1 90 ? -2.671 -0.456 14.304 1.00 91.62 90 PHE A O 1
ATOM 692 N N . LEU A 1 91 ? -2.286 1.087 12.725 1.00 91.19 91 LEU A N 1
ATOM 693 C CA . LEU A 1 91 ? -3.448 1.904 13.078 1.00 91.19 91 LEU A CA 1
ATOM 694 C C . LEU A 1 91 ? -4.773 1.147 12.882 1.00 91.19 91 LEU A C 1
ATOM 696 O O . LEU A 1 91 ? -5.727 1.343 13.634 1.00 91.19 91 LEU A O 1
ATOM 700 N N . SER A 1 92 ? -4.845 0.269 11.879 1.00 89.62 92 SER A N 1
ATOM 701 C CA . SER A 1 92 ? -6.034 -0.547 11.618 1.00 89.62 92 SER A CA 1
ATOM 702 C C . SER A 1 92 ? -6.267 -1.624 12.684 1.00 89.62 92 SER A C 1
ATOM 704 O O . SER A 1 92 ? -7.420 -1.923 13.012 1.00 89.62 92 SER A O 1
ATOM 706 N N . GLU A 1 93 ? -5.190 -2.189 13.232 1.00 91.38 93 GLU A N 1
ATOM 707 C CA . GLU A 1 93 ? -5.227 -3.164 14.324 1.00 91.38 93 GLU A CA 1
ATOM 708 C C . GLU A 1 93 ? -5.637 -2.477 15.631 1.00 91.38 93 GLU A C 1
ATOM 710 O O . GLU A 1 93 ? -6.613 -2.899 16.253 1.00 91.38 93 GLU A O 1
ATOM 715 N N . ASP A 1 94 ? -5.011 -1.344 15.964 1.00 93.19 94 ASP A N 1
ATOM 716 C CA . ASP A 1 94 ? -5.354 -0.543 17.145 1.00 93.19 94 ASP A CA 1
ATOM 717 C C . ASP A 1 94 ? -6.822 -0.077 17.120 1.00 93.19 94 ASP A C 1
ATOM 719 O O . ASP A 1 94 ? -7.564 -0.230 18.094 1.00 93.19 94 ASP A O 1
ATOM 723 N N . TYR A 1 95 ? -7.309 0.388 15.962 1.00 92.75 95 TYR A N 1
ATOM 724 C CA . TYR A 1 95 ? -8.717 0.756 15.798 1.00 92.75 95 TYR A CA 1
ATOM 725 C C . TYR A 1 95 ? -9.665 -0.431 16.023 1.00 92.75 95 TYR A C 1
ATOM 727 O O . TYR A 1 95 ? -10.740 -0.277 16.615 1.00 92.75 95 TYR A O 1
ATOM 735 N N . ARG A 1 96 ? -9.296 -1.629 15.552 1.00 94.12 96 ARG A N 1
ATOM 736 C CA . ARG A 1 96 ? -10.103 -2.842 15.735 1.00 94.12 96 ARG A CA 1
ATOM 737 C C . ARG A 1 96 ? -10.177 -3.233 17.208 1.00 94.12 96 ARG A C 1
ATOM 739 O O . ARG A 1 96 ? -11.272 -3.537 17.690 1.00 94.12 96 ARG A O 1
ATOM 746 N N . ASP A 1 97 ? -9.050 -3.193 17.906 1.00 96.44 97 ASP A N 1
ATOM 747 C CA . ASP A 1 97 ? -8.970 -3.537 19.323 1.00 96.44 97 ASP A CA 1
ATOM 748 C C . ASP A 1 97 ? -9.730 -2.521 20.179 1.00 96.44 97 ASP A C 1
ATOM 750 O O . ASP A 1 97 ? -10.565 -2.905 21.002 1.00 96.44 97 ASP A O 1
ATOM 754 N N . SER A 1 98 ? -9.558 -1.227 19.900 1.00 95.94 98 SER A N 1
ATOM 755 C CA . SER A 1 98 ? -10.321 -0.153 20.541 1.00 95.94 98 SER A CA 1
ATOM 756 C C . SER A 1 98 ? -11.832 -0.318 20.329 1.00 95.94 98 SER A C 1
ATOM 758 O O . SER A 1 98 ? -12.626 -0.220 21.269 1.00 95.94 98 SER A O 1
ATOM 760 N N . LYS A 1 99 ? -12.262 -0.664 19.107 1.00 95.88 99 LYS A N 1
ATOM 761 C CA . LYS A 1 99 ? -13.676 -0.928 18.810 1.00 95.88 99 LYS A CA 1
ATOM 762 C C . LYS A 1 99 ? -14.227 -2.104 19.614 1.00 95.88 99 LYS A C 1
ATOM 764 O O . LYS A 1 99 ? -15.360 -2.026 20.092 1.00 95.88 99 LYS A O 1
ATOM 769 N N . LYS A 1 100 ? -13.448 -3.174 19.777 1.00 96.44 100 LYS A N 1
ATOM 770 C CA . LYS A 1 100 ? -13.839 -4.330 20.592 1.00 96.44 100 LYS A CA 1
ATOM 771 C C . LYS A 1 100 ? -13.972 -3.946 22.068 1.00 96.44 100 LYS A C 1
ATOM 773 O O . LYS A 1 100 ? -14.992 -4.257 22.677 1.00 96.44 100 LYS A O 1
ATOM 778 N N . GLN A 1 101 ? -13.010 -3.196 22.608 1.00 96.06 101 GLN A N 1
ATOM 779 C CA . GLN A 1 101 ? -13.072 -2.693 23.984 1.00 96.06 101 GLN A CA 1
ATOM 780 C C . GLN A 1 101 ? -14.310 -1.819 24.219 1.00 96.06 101 GLN A C 1
ATOM 782 O O . GLN A 1 101 ? -15.009 -1.994 25.213 1.00 96.06 101 GLN A O 1
ATOM 787 N N . MET A 1 102 ? -14.648 -0.923 23.285 1.00 94.81 102 MET A N 1
ATOM 788 C CA . MET A 1 102 ? -15.866 -0.111 23.394 1.00 94.81 102 MET A CA 1
ATOM 789 C C . MET A 1 102 ? -17.144 -0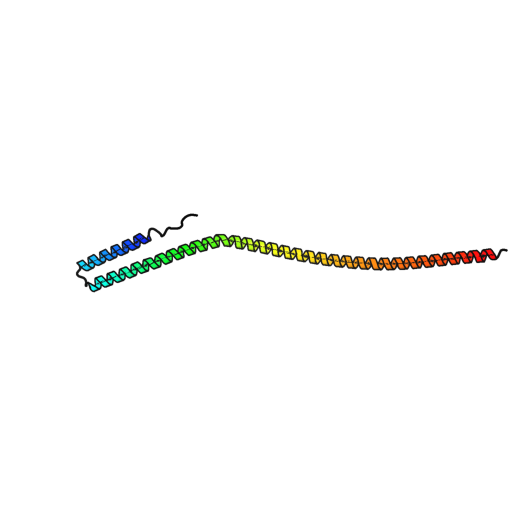.958 23.410 1.00 94.81 102 MET A C 1
ATOM 791 O O . MET A 1 102 ? -18.079 -0.641 24.143 1.00 94.81 102 MET A O 1
ATOM 795 N N . GLN A 1 103 ? -17.198 -2.037 22.627 1.00 96.06 103 GLN A N 1
ATOM 796 C CA . GLN A 1 103 ? -18.339 -2.957 22.643 1.00 96.06 103 GLN A CA 1
ATOM 797 C C . GLN A 1 103 ? -18.450 -3.705 23.976 1.00 96.06 103 GLN A C 1
ATOM 799 O O . GLN A 1 103 ? -19.553 -3.838 24.506 1.00 96.06 103 GLN A O 1
ATOM 804 N N . GLU A 1 104 ? -17.326 -4.151 24.537 1.00 97.06 104 GLU A N 1
ATOM 805 C CA . GLU A 1 104 ? -17.284 -4.800 25.851 1.00 97.06 104 GLU A CA 1
ATOM 806 C C . GLU A 1 104 ? -17.741 -3.843 26.962 1.00 97.06 104 GLU A C 1
ATOM 808 O O . GLU A 1 104 ? -18.604 -4.204 27.763 1.00 97.06 104 GLU A O 1
ATOM 813 N N . ILE A 1 105 ? -17.250 -2.598 26.956 1.00 96.94 105 ILE A N 1
ATOM 814 C CA . ILE A 1 105 ? -17.679 -1.546 27.890 1.00 96.94 105 ILE A CA 1
AT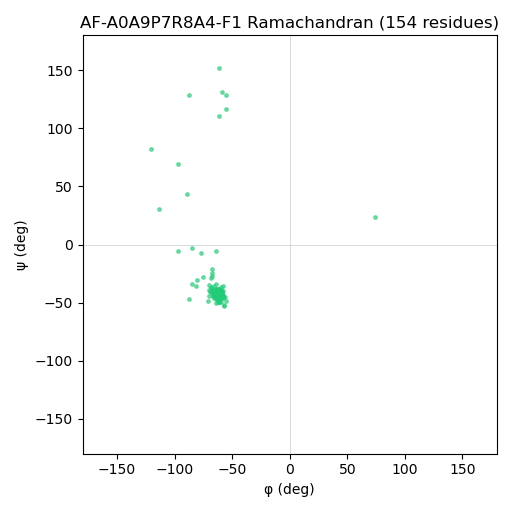OM 815 C C . ILE A 1 105 ? -19.181 -1.277 27.746 1.00 96.94 105 ILE A C 1
ATOM 817 O O . ILE A 1 105 ? -19.894 -1.220 28.748 1.00 96.94 105 ILE A O 1
ATOM 821 N N . GLY A 1 106 ? -19.687 -1.162 26.514 1.00 95.81 106 GLY A N 1
ATOM 822 C CA . GLY A 1 106 ? -21.117 -0.975 26.258 1.00 95.81 106 GLY A CA 1
ATOM 823 C C . GLY A 1 106 ? -21.970 -2.124 26.808 1.00 95.81 106 GLY A C 1
ATOM 824 O O . GLY A 1 106 ? -23.021 -1.887 27.405 1.00 95.81 106 GLY A O 1
ATOM 825 N N . GLY A 1 107 ? -21.495 -3.367 26.676 1.00 97.31 107 GLY A N 1
ATOM 826 C CA . GLY A 1 107 ? -22.143 -4.545 27.258 1.00 97.31 107 GLY A CA 1
ATOM 827 C C . GLY A 1 107 ? -22.166 -4.519 28.789 1.00 97.31 107 GLY A C 1
ATOM 828 O O . GLY A 1 107 ? -23.218 -4.725 29.395 1.00 97.31 107 GLY A O 1
ATOM 829 N N . GLN A 1 108 ? -21.033 -4.198 29.419 1.00 96.88 108 GLN A N 1
ATOM 830 C CA . GLN A 1 108 ? -20.934 -4.064 30.877 1.00 96.88 108 GLN A CA 1
ATOM 831 C C . GLN A 1 108 ? -21.841 -2.949 31.411 1.00 96.88 108 GLN A C 1
ATOM 833 O O . GLN A 1 108 ? -22.518 -3.127 32.424 1.00 96.88 108 GLN A O 1
ATOM 838 N N . GLN A 1 109 ? -21.907 -1.813 30.714 1.00 96.44 109 GLN A N 1
ATOM 839 C CA . GLN A 1 109 ? -22.781 -0.703 31.084 1.00 96.44 109 GLN A CA 1
ATOM 840 C C . GLN A 1 109 ? -24.260 -1.115 31.051 1.00 96.44 109 GLN A C 1
ATOM 842 O O . GLN A 1 109 ? -25.003 -0.798 31.982 1.00 96.44 109 GLN A O 1
ATOM 847 N N . ALA A 1 110 ? -24.682 -1.858 30.025 1.00 96.31 110 ALA A N 1
ATOM 848 C CA . ALA A 1 110 ? -26.044 -2.377 29.936 1.00 96.31 110 ALA A CA 1
ATOM 849 C C . ALA A 1 110 ? -26.364 -3.359 31.078 1.00 96.31 110 ALA A C 1
ATOM 851 O O . ALA A 1 110 ? -27.443 -3.298 31.670 1.00 96.31 110 ALA A O 1
ATOM 852 N N . GLU A 1 111 ? -25.419 -4.232 31.440 1.00 97.31 111 GLU A N 1
ATOM 853 C CA . GLU A 1 111 ? -25.581 -5.147 32.574 1.00 97.31 111 GLU A CA 1
ATOM 854 C C . GLU A 1 111 ? -25.745 -4.388 33.899 1.00 97.31 111 GLU A C 1
ATOM 856 O O . GLU A 1 111 ? -26.629 -4.711 34.699 1.00 97.31 111 GLU A O 1
ATOM 861 N N . VAL A 1 112 ? -24.933 -3.351 34.125 1.00 97.38 112 VAL A N 1
ATOM 862 C CA . VAL A 1 112 ? -25.035 -2.495 35.314 1.00 97.38 112 VAL A CA 1
ATOM 863 C C . VAL A 1 112 ? -26.387 -1.787 35.362 1.00 97.38 112 VAL A C 1
ATOM 865 O O . VAL A 1 112 ? -27.038 -1.826 36.405 1.00 97.38 112 VAL A O 1
ATOM 868 N N . MET A 1 113 ? -26.853 -1.204 34.254 1.00 96.19 113 MET A N 1
ATOM 869 C CA . MET A 1 113 ? -28.169 -0.553 34.207 1.00 96.19 113 MET A CA 1
ATOM 870 C C . MET A 1 113 ? -29.303 -1.523 34.550 1.00 96.19 113 MET A C 1
ATOM 872 O O . MET A 1 113 ? -30.176 -1.189 35.348 1.00 96.19 113 MET A O 1
ATOM 876 N N . ASN A 1 114 ? -29.256 -2.750 34.026 1.00 97.31 114 ASN A N 1
ATOM 877 C CA . ASN A 1 114 ? -30.252 -3.772 34.347 1.00 97.31 114 ASN A CA 1
ATOM 878 C C . ASN A 1 114 ? -30.230 -4.157 35.835 1.00 97.31 114 ASN A C 1
ATOM 880 O O . ASN A 1 114 ? -31.285 -4.321 36.450 1.00 97.31 114 ASN A O 1
ATOM 884 N N . LYS A 1 115 ? -29.040 -4.269 36.444 1.00 96.50 115 LYS A N 1
ATOM 885 C CA . LYS A 1 115 ? -28.908 -4.524 37.889 1.00 96.50 115 LYS A CA 1
ATOM 886 C C . LYS A 1 115 ? -29.471 -3.375 38.721 1.00 96.50 115 LYS A C 1
ATOM 888 O O . LYS A 1 115 ? -30.169 -3.639 39.697 1.00 96.50 115 LYS A O 1
ATOM 893 N N . VAL A 1 116 ? -29.195 -2.129 38.336 1.00 97.12 116 VAL A N 1
ATOM 894 C CA . VAL A 1 116 ? -29.722 -0.935 39.014 1.00 97.12 116 VAL A CA 1
AT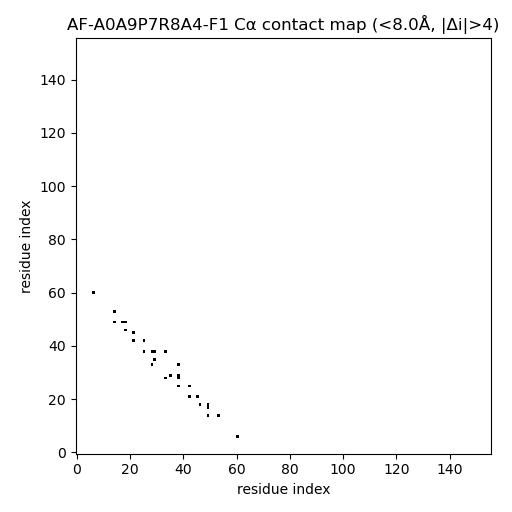OM 895 C C . VAL A 1 116 ? -31.246 -0.913 38.948 1.00 97.12 116 VAL A C 1
ATOM 897 O O . VAL A 1 116 ? -31.877 -0.850 39.998 1.00 97.12 116 VAL A O 1
ATOM 900 N N . ALA A 1 117 ? -31.840 -1.101 37.767 1.00 96.25 117 ALA A N 1
ATOM 901 C CA . ALA A 1 117 ? -33.295 -1.163 37.614 1.00 96.25 117 ALA A CA 1
ATOM 902 C C . ALA A 1 117 ? -33.925 -2.282 38.470 1.00 96.25 117 ALA A C 1
ATOM 904 O O . ALA A 1 117 ? -34.965 -2.099 39.105 1.00 96.25 117 ALA A O 1
ATOM 905 N N . GLY A 1 118 ? -33.268 -3.446 38.548 1.00 97.31 118 GLY A N 1
ATOM 906 C CA . GLY A 1 118 ? -33.698 -4.537 39.424 1.00 97.31 118 GLY A CA 1
ATOM 907 C C . GLY A 1 118 ? -33.629 -4.187 40.916 1.00 97.31 118 GLY A C 1
ATOM 908 O O . GLY A 1 118 ? -34.511 -4.575 41.684 1.00 97.31 118 GLY A O 1
ATOM 909 N N . LEU A 1 119 ? -32.600 -3.452 41.346 1.00 97.38 119 LEU A N 1
ATOM 910 C CA . LEU A 1 119 ? -32.475 -2.971 42.725 1.00 97.38 119 LEU A CA 1
ATOM 911 C C . LEU A 1 119 ? -33.520 -1.902 43.055 1.00 97.38 119 LEU A C 1
ATOM 913 O O . LEU A 1 119 ? -34.113 -1.973 44.129 1.00 97.38 119 LEU A O 1
ATOM 917 N N . GLU A 1 120 ? -33.791 -0.974 42.138 1.00 96.81 120 GLU A N 1
ATOM 918 C CA . GLU A 1 120 ? -34.838 0.044 42.288 1.00 96.81 120 GLU A CA 1
ATOM 919 C C . GLU A 1 120 ? -36.216 -0.599 42.489 1.00 96.81 120 GLU A C 1
ATOM 921 O O . GLU A 1 120 ? -36.927 -0.252 43.432 1.00 96.81 120 GLU A O 1
ATOM 926 N N . GLY A 1 121 ? -36.563 -1.613 41.688 1.00 97.25 121 GLY A N 1
ATOM 927 C CA . GLY A 1 121 ? -37.819 -2.351 41.862 1.00 97.25 121 GLY A CA 1
ATOM 928 C C . GLY A 1 121 ? -37.915 -3.075 43.212 1.00 97.25 121 GLY A C 1
ATOM 929 O O . GLY A 1 121 ? -38.971 -3.089 43.848 1.00 97.25 121 GLY A O 1
ATOM 930 N N . ARG A 1 122 ? -36.805 -3.645 43.703 1.00 96.69 122 ARG A N 1
ATOM 931 C CA . ARG A 1 122 ? -36.753 -4.270 45.040 1.00 96.69 122 ARG A CA 1
ATOM 932 C C . ARG A 1 122 ? -36.907 -3.247 46.164 1.00 96.69 122 ARG A C 1
ATOM 934 O O . ARG A 1 122 ? -37.557 -3.553 47.162 1.00 96.69 122 ARG A O 1
ATOM 941 N N . LEU A 1 123 ? -36.321 -2.062 46.006 1.00 97.31 123 LEU A N 1
ATOM 942 C CA . LEU A 1 123 ? -36.457 -0.947 46.944 1.00 97.31 123 LEU A CA 1
ATOM 943 C C . LEU A 1 123 ? -37.916 -0.499 47.052 1.00 97.31 123 LEU A C 1
ATOM 945 O O . LEU A 1 123 ? -38.451 -0.471 48.156 1.00 97.31 123 LEU A O 1
ATOM 949 N N . GLN A 1 124 ? -38.592 -0.289 45.920 1.00 96.44 124 GLN A N 1
ATOM 950 C CA . GLN A 1 124 ? -40.017 0.066 45.898 1.00 96.44 124 GLN A CA 1
ATOM 951 C C . GLN A 1 124 ? -40.897 -0.992 46.583 1.00 96.44 124 GLN A C 1
ATOM 953 O O . GLN A 1 124 ? -41.820 -0.661 47.329 1.00 96.44 124 GLN A O 1
ATOM 958 N N . ALA A 1 125 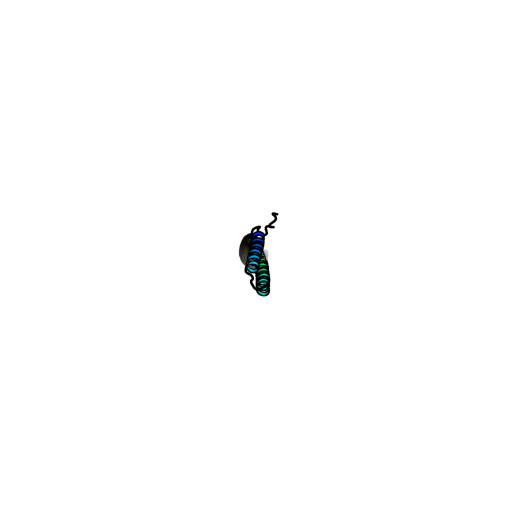? -40.604 -2.280 46.375 1.00 96.94 125 ALA A N 1
ATOM 959 C CA . ALA A 1 125 ? -41.330 -3.358 47.044 1.00 96.94 125 ALA A CA 1
ATOM 960 C C . ALA A 1 125 ? -41.138 -3.330 48.572 1.00 96.94 125 ALA A C 1
ATOM 962 O O . ALA A 1 125 ? -42.103 -3.515 49.318 1.00 96.94 125 ALA A O 1
ATOM 963 N N . LEU A 1 126 ? -39.913 -3.074 49.043 1.00 97.25 126 LEU A N 1
ATOM 964 C CA . LEU A 1 126 ? -39.611 -2.934 50.471 1.00 97.25 126 LEU A CA 1
ATOM 965 C C . LEU A 1 126 ? -40.298 -1.709 51.087 1.00 97.25 126 LEU A C 1
ATOM 967 O O . LEU A 1 126 ? -40.858 -1.817 52.176 1.00 97.25 126 LEU A O 1
ATOM 971 N N . GLU A 1 127 ? -40.316 -0.572 50.392 1.00 96.25 127 GLU A N 1
ATOM 972 C CA . GLU A 1 127 ? -41.027 0.637 50.831 1.00 96.25 127 GLU A CA 1
ATOM 973 C C . GLU A 1 127 ? -42.538 0.389 50.979 1.00 96.25 127 GLU A C 1
ATOM 975 O O . GLU A 1 127 ? -43.154 0.806 51.968 1.00 96.25 127 GLU A O 1
ATOM 980 N N . GLY A 1 128 ? -43.133 -0.358 50.043 1.00 96.81 128 GLY A N 1
ATOM 981 C CA . GLY A 1 128 ? -44.528 -0.795 50.129 1.00 96.81 128 GLY A CA 1
ATOM 982 C C . GLY A 1 128 ? -44.788 -1.698 51.338 1.00 96.81 128 GLY A C 1
ATOM 983 O O . GLY A 1 128 ? -45.700 -1.438 52.126 1.00 96.81 128 GLY A O 1
ATOM 984 N N . GLN A 1 129 ? -43.944 -2.716 51.546 1.00 96.62 129 GLN A N 1
ATOM 985 C CA . GLN A 1 129 ? -44.040 -3.609 52.708 1.00 96.62 129 GLN A CA 1
ATOM 986 C C . GLN A 1 129 ? -43.900 -2.852 54.033 1.00 96.62 129 GLN A C 1
ATOM 988 O O . GLN A 1 129 ? -44.655 -3.102 54.974 1.00 96.62 129 GLN A O 1
ATOM 993 N N . MET A 1 130 ? -42.961 -1.908 54.111 1.00 96.31 130 MET A N 1
ATOM 994 C CA . MET A 1 130 ? -42.748 -1.088 55.300 1.00 96.31 130 MET A CA 1
ATOM 995 C C . MET A 1 130 ? -43.964 -0.203 55.591 1.00 96.31 130 MET A C 1
ATOM 997 O O . MET A 1 130 ? -44.402 -0.127 56.739 1.00 96.31 130 MET A O 1
ATOM 1001 N N . SER A 1 131 ? -44.572 0.385 54.559 1.00 96.19 131 SER A N 1
ATOM 1002 C CA . SER A 1 131 ? -45.807 1.170 54.688 1.00 96.19 131 SER A CA 1
ATOM 1003 C C . SER A 1 131 ? -46.974 0.334 55.226 1.00 96.19 131 SER A C 1
ATOM 1005 O O . SER A 1 131 ? -47.718 0.783 56.102 1.00 96.19 131 SER A O 1
ATOM 1007 N N . ASP A 1 132 ? -47.118 -0.907 54.756 1.00 96.56 132 ASP A N 1
ATOM 1008 C CA . ASP A 1 132 ? -48.148 -1.824 55.250 1.00 96.56 132 ASP A CA 1
ATOM 1009 C C . ASP A 1 132 ? -47.900 -2.263 56.698 1.00 96.56 132 ASP A C 1
ATOM 1011 O O . ASP A 1 132 ? -48.850 -2.374 57.479 1.00 96.56 132 ASP A O 1
ATOM 1015 N N . ILE A 1 133 ? -46.639 -2.482 57.085 1.00 96.75 133 ILE A N 1
ATOM 1016 C CA . ILE A 1 133 ? -46.265 -2.764 58.477 1.00 96.75 133 ILE A CA 1
ATOM 1017 C C . ILE A 1 133 ? -46.620 -1.573 59.368 1.00 96.75 133 ILE A C 1
ATOM 1019 O O . ILE A 1 133 ? -47.287 -1.767 60.383 1.00 96.75 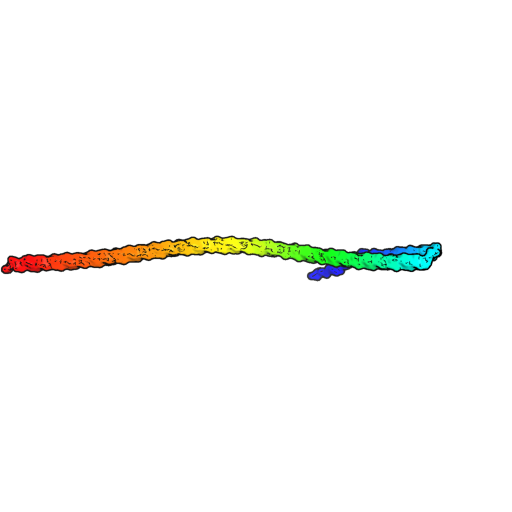133 ILE A O 1
ATOM 1023 N N . ILE A 1 134 ? -46.256 -0.350 58.973 1.00 96.25 134 ILE A N 1
ATOM 1024 C CA . ILE A 1 134 ? -46.584 0.875 59.719 1.00 96.25 134 ILE A CA 1
ATOM 1025 C C . ILE A 1 134 ? -48.101 0.991 59.918 1.00 96.25 134 ILE A C 1
ATOM 1027 O O . ILE A 1 134 ? -48.561 1.231 61.035 1.00 96.25 134 ILE A O 1
ATOM 1031 N N . ARG A 1 135 ? -48.898 0.740 58.870 1.00 96.31 135 ARG A N 1
ATOM 1032 C CA . ARG A 1 135 ? -50.367 0.762 58.965 1.00 96.31 135 ARG A CA 1
ATOM 1033 C C . ARG A 1 135 ? -50.898 -0.292 59.941 1.00 96.31 135 ARG A C 1
ATOM 1035 O O . ARG A 1 135 ? -51.790 -0.001 60.734 1.00 96.31 135 ARG A O 1
ATOM 1042 N N . LYS A 1 136 ? -50.357 -1.515 59.905 1.00 95.69 136 LYS A N 1
ATOM 1043 C CA . LYS A 1 136 ? -50.739 -2.588 60.840 1.00 95.69 136 LYS A CA 1
ATOM 1044 C C . LYS A 1 136 ? -50.403 -2.226 62.287 1.00 95.69 136 LYS A C 1
ATOM 1046 O O . LYS A 1 136 ? -51.237 -2.453 63.157 1.00 95.69 136 LYS A O 1
ATOM 1051 N N . VAL A 1 137 ? -49.229 -1.644 62.533 1.00 95.94 137 VAL A N 1
ATOM 1052 C CA . VAL A 1 137 ? -48.814 -1.190 63.869 1.00 95.94 137 VAL A CA 1
ATOM 1053 C C . VAL A 1 137 ? -49.758 -0.102 64.388 1.00 95.94 137 VAL A C 1
ATOM 1055 O O . VAL A 1 137 ? -50.309 -0.261 65.472 1.00 95.94 137 VAL A O 1
ATOM 1058 N N . ALA A 1 138 ? -50.053 0.928 63.590 1.00 94.44 138 ALA A N 1
ATOM 1059 C CA . ALA A 1 138 ? -50.976 2.000 63.982 1.00 94.44 138 ALA A CA 1
ATOM 1060 C C . ALA A 1 138 ? -52.397 1.490 64.307 1.00 94.44 138 ALA A C 1
ATOM 1062 O O . ALA A 1 138 ? -53.056 1.973 65.235 1.00 94.44 138 ALA A O 1
ATOM 1063 N N . ASN A 1 139 ? -52.874 0.482 63.567 1.00 94.94 139 ASN A N 1
ATOM 1064 C CA . ASN A 1 139 ? -54.156 -0.164 63.847 1.00 94.94 139 ASN A CA 1
ATOM 1065 C C . ASN A 1 139 ? -54.130 -0.929 65.178 1.00 94.94 139 ASN A C 1
ATOM 1067 O O . ASN A 1 139 ? -55.068 -0.810 65.964 1.00 94.94 139 ASN A O 1
ATOM 1071 N N . LEU A 1 140 ? -53.061 -1.686 65.447 1.00 94.69 140 LEU A N 1
ATOM 1072 C CA . LEU A 1 140 ? -52.895 -2.414 66.709 1.00 94.69 140 LEU A CA 1
ATOM 1073 C C . LEU A 1 140 ? -52.825 -1.465 67.911 1.00 94.69 140 LEU A C 1
ATOM 1075 O O . LEU A 1 140 ? -53.509 -1.703 68.903 1.00 94.69 140 LEU A O 1
ATOM 1079 N N . GLU A 1 141 ? -52.078 -0.364 67.806 1.00 92.62 141 GLU A N 1
ATOM 1080 C CA . GLU A 1 141 ? -52.013 0.670 68.850 1.00 92.62 141 GLU A CA 1
ATOM 1081 C C . GLU A 1 141 ? -53.391 1.292 69.126 1.00 92.62 141 GLU A C 1
ATOM 1083 O O . GLU A 1 141 ? -53.765 1.535 70.276 1.00 92.62 141 GLU A O 1
ATOM 1088 N N . SER A 1 142 ? -54.180 1.522 68.073 1.00 92.19 142 SER A N 1
ATOM 1089 C CA . SER A 1 142 ? -55.539 2.060 68.197 1.00 92.19 142 SER A CA 1
ATOM 1090 C C . SER A 1 142 ? -56.489 1.066 68.876 1.00 92.19 142 SER A C 1
ATOM 1092 O O . SER A 1 142 ? -57.269 1.454 69.748 1.00 92.19 142 SER A O 1
ATOM 1094 N N . MET A 1 143 ? -56.395 -0.224 68.532 1.00 90.62 143 MET A N 1
ATOM 1095 C CA . MET A 1 143 ? -57.153 -1.292 69.195 1.00 90.62 143 MET A CA 1
ATOM 1096 C C . MET A 1 143 ? -56.773 -1.428 70.673 1.00 90.62 143 MET A C 1
ATOM 1098 O O . MET A 1 143 ? -57.652 -1.593 71.518 1.00 90.62 143 MET A O 1
ATOM 1102 N N . GLU A 1 144 ? -55.484 -1.328 71.007 1.00 90.31 144 GLU A N 1
ATOM 1103 C CA . GLU A 1 144 ? -55.010 -1.376 72.392 1.00 90.31 144 GLU A CA 1
ATOM 1104 C C . GLU A 1 144 ? -55.583 -0.216 73.223 1.00 90.31 144 GLU A C 1
ATOM 1106 O O . GLU A 1 144 ? -56.066 -0.434 74.339 1.00 90.31 144 GLU A O 1
ATOM 1111 N N . LYS A 1 145 ? -55.596 1.007 72.669 1.00 88.00 145 LYS A N 1
ATOM 1112 C CA . LYS A 1 145 ? -56.214 2.178 73.315 1.00 88.00 145 LYS A CA 1
ATOM 1113 C C . LYS A 1 145 ? -57.703 1.966 73.582 1.00 88.00 145 LYS A C 1
ATOM 1115 O O . LYS A 1 145 ? -58.133 2.129 74.722 1.00 88.00 145 LYS A O 1
ATOM 1120 N N . GLN A 1 146 ? -58.464 1.514 72.583 1.00 85.12 146 GLN A N 1
ATOM 1121 C CA . GLN A 1 146 ? -59.894 1.215 72.750 1.00 85.12 146 GLN A CA 1
ATOM 1122 C C . GLN A 1 146 ? -60.141 0.140 73.817 1.00 85.12 146 GLN A C 1
ATOM 1124 O O . GLN A 1 146 ? -61.076 0.234 74.614 1.00 85.12 146 GLN A O 1
ATOM 1129 N N . GLN A 1 147 ? -59.288 -0.886 73.874 1.00 82.38 147 GLN A N 1
ATOM 1130 C CA . GLN A 1 147 ? -59.429 -1.951 74.860 1.00 82.38 147 GLN A CA 1
ATOM 1131 C C . GLN A 1 147 ? -59.157 -1.449 76.286 1.00 82.38 147 GLN A C 1
ATOM 1133 O O . GLN A 1 147 ? -59.891 -1.821 77.207 1.00 82.38 147 GLN A O 1
ATOM 1138 N N . LYS A 1 148 ? -58.150 -0.581 76.467 1.00 80.00 148 LYS A N 1
ATOM 1139 C CA . LYS A 1 148 ? -57.849 0.087 77.746 1.00 80.00 148 LYS A CA 1
ATOM 1140 C C . LYS A 1 148 ? -58.996 0.994 78.202 1.00 80.00 148 LYS A C 1
ATOM 1142 O O . LYS A 1 148 ? -59.400 0.901 79.359 1.00 80.00 148 LYS A O 1
ATOM 1147 N N . GLU A 1 149 ? -59.577 1.782 77.301 1.00 74.31 149 GLU A N 1
ATOM 1148 C CA . GLU A 1 149 ? -60.746 2.628 77.594 1.00 74.31 149 GLU A CA 1
ATOM 1149 C C . GLU A 1 149 ? -61.980 1.796 77.989 1.00 74.31 149 GLU A C 1
ATOM 1151 O O . GLU A 1 149 ? -62.661 2.116 78.963 1.00 74.31 149 GLU A O 1
ATOM 1156 N N . SER A 1 150 ? -62.224 0.659 77.323 1.00 71.81 150 SER A N 1
ATOM 1157 C CA . SER A 1 150 ? -63.361 -0.220 77.651 1.00 71.81 150 SER A CA 1
ATOM 1158 C C . SER A 1 150 ? -63.248 -0.917 79.016 1.00 71.81 150 SER A C 1
ATOM 1160 O O . SER A 1 150 ? -64.265 -1.255 79.623 1.00 71.81 150 SER A O 1
ATOM 1162 N N . LYS A 1 151 ? -62.020 -1.151 79.507 1.00 65.62 151 LYS A N 1
ATOM 1163 C CA . LYS A 1 151 ? -61.769 -1.778 80.816 1.00 65.62 151 LYS A CA 1
ATOM 1164 C C . LYS A 1 151 ? -61.804 -0.765 81.961 1.00 65.62 151 LYS A C 1
ATOM 1166 O O . LYS A 1 151 ? -62.300 -1.110 83.023 1.00 65.62 151 LYS A O 1
ATOM 1171 N N . GLY A 1 152 ? -61.366 0.477 81.739 1.00 56.84 152 GLY A N 1
ATOM 1172 C CA . GLY A 1 152 ? -61.461 1.550 82.739 1.00 56.84 152 GLY A CA 1
ATOM 1173 C C . GLY A 1 152 ? -62.897 1.991 83.055 1.00 56.84 152 GLY A C 1
ATOM 1174 O O . GLY A 1 152 ? -63.149 2.525 84.126 1.00 56.84 152 GLY A O 1
ATOM 1175 N N . SER A 1 153 ? -63.854 1.729 82.159 1.00 54.06 153 SER A N 1
ATOM 1176 C CA . SER A 1 153 ? -65.268 2.086 82.350 1.00 54.06 153 SER A CA 1
ATOM 1177 C C . SER A 1 153 ? -66.090 1.058 83.149 1.00 54.06 153 SER A C 1
ATOM 1179 O O . SER A 1 153 ? -67.279 1.288 83.353 1.00 54.06 153 SER A O 1
ATOM 1181 N N . LYS A 1 154 ? -65.514 -0.083 83.563 1.00 54.31 154 LYS A N 1
ATOM 1182 C CA . LYS A 1 154 ? -66.240 -1.142 84.298 1.00 54.31 154 LYS A CA 1
ATOM 1183 C C . LYS A 1 154 ? -66.080 -1.107 85.824 1.00 54.31 154 LYS A C 1
ATOM 1185 O O . LYS A 1 154 ? -66.783 -1.864 86.482 1.00 54.31 154 LYS A O 1
ATOM 1190 N N . ASP A 1 155 ? -65.234 -0.228 86.361 1.00 50.41 155 ASP A N 1
ATOM 1191 C CA . ASP A 1 155 ? -64.948 -0.119 87.804 1.00 50.41 155 ASP A CA 1
ATOM 1192 C C . ASP A 1 155 ? -65.446 1.207 88.436 1.00 50.41 155 ASP A C 1
ATOM 1194 O O . ASP A 1 155 ? -64.847 1.701 89.391 1.00 50.41 155 ASP A O 1
ATOM 1198 N N . VAL A 1 156 ? -66.538 1.794 87.921 1.00 45.97 156 VAL A N 1
ATOM 1199 C CA . VAL A 1 156 ? -67.242 2.942 88.545 1.00 45.97 156 VAL A CA 1
ATOM 1200 C C . VAL A 1 156 ? -68.653 2.546 88.951 1.00 45.97 156 VAL A C 1
ATOM 1202 O O . VAL A 1 156 ? -69.351 1.948 88.101 1.00 45.97 156 VAL A O 1
#

Solvent-accessible surface area (backbone atoms only — not comparable to full-atom values): 8682 Å² total; per-residue (Å²): 138,82,86,85,81,68,81,63,81,65,56,65,54,51,53,53,49,52,54,52,49,52,53,53,52,50,53,51,40,60,75,70,68,53,58,66,67,57,53,50,53,52,52,54,51,50,51,52,52,52,52,50,50,54,50,53,50,50,51,51,51,50,52,51,52,51,51,53,50,52,52,52,48,48,68,58,50,48,58,55,53,51,52,51,50,52,52,51,50,53,53,53,50,52,50,51,52,52,52,50,52,52,51,52,50,53,51,53,51,52,53,50,51,54,52,50,56,54,49,52,56,52,48,54,51,49,54,51,53,50,52,53,49,53,52,53,50,55,51,51,55,51,51,52,50,53,53,53,55,63,56,68,68,71,81,118

Secondary structure (DSSP, 8-state):
--------HHHHHHHHHHHHHHHHHHHHHHHTT--HHHHHHHHHHHHHHHHHHHHHHHHHHHHHHHHHHHHHHHHHHHHHHHHHHHHHHHHHHHHHHHHHHHHHHHHHHHHHHHHHHHHHHHHHHHHHHHHHHHHHHHHHHHHHHHHHHHHHTT--

pLDDT: mean 85.89, std 14.28, range [36.81, 97.38]

Organism: NCBI:txid1209932

Radius of gyration: 54.9 Å; Cα contacts (8 Å, |Δi|>4): 15; chains: 1; bounding box: 109×24×150 Å

Foldseek 3Di:
DDDPPPPDPVLVVVLVVLLVVLVVVLVVCVVVVHDPVVSVVSSVVSVVVSVVVSVVVVVVVVVVVVVVVVVVVCVVVVVVVVVVVVVVVVVVVVVVVVVVVVVVVVVVVVVVVVVVVVVVVVVVVVVVVVVVVVVVVVVVVVVVVVVVVVVVVPPD